Protein AF-A0A816WWX0-F1 (afdb_monomer_lite)

Foldseek 3Di:
DDDDDDPDDDDDFLDPCLVVVVVCCCPPVVDPDDDDDFLPDPDPRSDNVD

InterPro domains:
  IPR036425 MoaB/Mog-like domain superfamily [G3DSA:3.40.980.10] (3-50)
  IPR036425 MoaB/Mog-like domain superfamily [SSF53218] (11-50)

Organism: NCBI:txid392030

pLDDT: mean 90.94, std 6.64, range [61.22, 97.31]

Radius of gyration: 12.54 Å; chains: 1; bounding box: 37×18×30 Å

Secondary structure (DSSP, 8-state):
-------------SSTTHHHHHHHIIIII--S-----S--SSSSS--S--

Sequence (50 aa):
MPLIMMIQQKIIQDQPHVKETLLKLCDEVRPNLILTTGGTRISLYDITPD

Structure (mmCIF, N/CA/C/O backbone):
data_AF-A0A816WWX0-F1
#
_entry.id   AF-A0A816WWX0-F1
#
loop_
_atom_site.group_PDB
_atom_site.id
_atom_site.type_symbol
_atom_site.label_atom_id
_atom_site.label_alt_id
_atom_site.label_comp_id
_atom_site.label_asym_id
_atom_site.label_entity_id
_atom_site.label_seq_id
_atom_site.pdbx_PDB_ins_code
_atom_site.Cartn_x
_atom_site.Cartn_y
_atom_site.Cartn_z
_atom_site.occupancy
_atom_site.B_iso_or_equiv
_atom_site.auth_seq_id
_atom_site.auth_comp_id
_atom_site.auth_asym_id
_atom_site.auth_atom_id
_atom_site.pdbx_PDB_model_num
ATOM 1 N N . MET A 1 1 ? -27.652 13.801 3.320 1.00 61.22 1 MET A N 1
ATOM 2 C CA . MET A 1 1 ? -26.394 13.657 2.555 1.00 61.22 1 MET A CA 1
ATOM 3 C C . MET A 1 1 ? -25.374 13.023 3.485 1.00 61.22 1 MET A C 1
ATOM 5 O O . MET A 1 1 ? -25.281 13.511 4.606 1.00 61.22 1 MET A O 1
ATOM 9 N N . PRO A 1 2 ? -24.687 11.934 3.111 1.00 75.25 2 PRO A N 1
ATOM 10 C CA . PRO A 1 2 ? -23.618 11.406 3.951 1.00 75.25 2 PRO A CA 1
ATOM 11 C C . PRO A 1 2 ? -22.480 12.433 4.030 1.00 75.25 2 PRO A C 1
ATOM 13 O O . PRO A 1 2 ? -22.092 13.011 3.015 1.00 75.25 2 PRO A O 1
ATOM 16 N N . LEU A 1 3 ? -21.985 12.688 5.241 1.00 85.00 3 LEU A N 1
ATOM 17 C CA . LEU A 1 3 ? -20.814 13.528 5.474 1.00 85.00 3 LEU A CA 1
ATOM 18 C C . LEU A 1 3 ? -19.568 12.665 5.242 1.00 85.00 3 LEU A C 1
ATOM 20 O O . LEU A 1 3 ? -19.355 11.696 5.966 1.00 85.00 3 LEU A O 1
ATOM 24 N N . ILE A 1 4 ? -18.760 12.995 4.234 1.00 86.50 4 ILE A N 1
ATOM 25 C CA . ILE A 1 4 ? -17.440 12.382 4.055 1.00 86.50 4 ILE A CA 1
ATOM 26 C C . ILE A 1 4 ? -16.449 13.200 4.878 1.00 86.50 4 ILE A C 1
ATOM 28 O O . ILE A 1 4 ? -16.302 14.402 4.661 1.00 86.50 4 ILE A O 1
ATOM 32 N N . MET A 1 5 ? -15.779 12.548 5.824 1.00 92.81 5 MET A N 1
ATOM 33 C CA . MET A 1 5 ? -14.762 13.156 6.675 1.00 92.81 5 MET A CA 1
ATOM 34 C C . MET A 1 5 ? -13.402 12.555 6.337 1.00 92.81 5 MET A C 1
ATOM 36 O O . MET A 1 5 ? -13.236 11.337 6.343 1.00 92.81 5 MET A O 1
ATOM 40 N N . MET A 1 6 ? -12.421 13.410 6.054 1.00 93.44 6 MET A N 1
ATOM 41 C CA . MET A 1 6 ? -11.035 12.974 5.926 1.00 93.44 6 MET A CA 1
ATOM 42 C C . MET A 1 6 ? -10.467 12.741 7.324 1.00 93.44 6 MET A C 1
ATOM 44 O O . MET A 1 6 ? -10.382 13.673 8.119 1.00 93.44 6 MET A O 1
ATOM 48 N N . ILE A 1 7 ? -10.083 11.500 7.614 1.00 95.38 7 ILE A N 1
ATOM 49 C CA . ILE A 1 7 ? -9.563 11.115 8.933 1.00 95.38 7 ILE A CA 1
ATOM 50 C C . ILE A 1 7 ? -8.034 11.055 8.979 1.00 95.38 7 ILE A C 1
ATOM 52 O O . ILE A 1 7 ? -7.456 11.226 10.046 1.00 95.38 7 ILE A O 1
ATOM 56 N N . GLN A 1 8 ? -7.368 10.852 7.836 1.00 94.56 8 GLN A N 1
ATOM 57 C CA . GLN A 1 8 ? -5.908 10.809 7.756 1.00 94.56 8 GLN A CA 1
ATOM 58 C C . GLN A 1 8 ? -5.400 11.103 6.339 1.00 94.56 8 GLN A C 1
ATOM 60 O O . GLN A 1 8 ? -6.050 10.755 5.355 1.00 94.56 8 GLN A O 1
ATOM 65 N N . GLN A 1 9 ? -4.207 11.698 6.250 1.00 94.44 9 GLN A N 1
ATOM 66 C CA . GLN A 1 9 ? -3.453 11.893 5.012 1.00 94.44 9 GLN A CA 1
ATOM 67 C C . GLN A 1 9 ? -1.985 11.516 5.242 1.00 94.44 9 GLN A C 1
ATOM 69 O O . GLN A 1 9 ? -1.406 11.857 6.274 1.00 94.44 9 GLN A O 1
ATOM 74 N N . LYS A 1 10 ? -1.371 10.819 4.281 1.00 92.50 10 LYS A N 1
ATOM 75 C CA . LYS A 1 10 ? 0.045 10.439 4.328 1.00 92.50 10 LYS A CA 1
ATOM 76 C C . LYS A 1 10 ? 0.656 10.503 2.930 1.00 92.50 10 LYS A C 1
ATOM 78 O O . LYS A 1 10 ? 0.024 10.078 1.970 1.00 92.50 10 LYS A O 1
ATOM 83 N N . ILE A 1 11 ? 1.879 11.018 2.835 1.00 92.38 11 ILE A N 1
ATOM 84 C CA . ILE A 1 11 ? 2.700 10.982 1.619 1.00 92.38 11 ILE A CA 1
ATOM 85 C C . ILE A 1 11 ? 3.819 9.974 1.865 1.00 92.38 11 ILE A C 1
ATOM 87 O O . ILE A 1 11 ? 4.473 10.017 2.909 1.00 92.38 11 ILE A O 1
ATOM 91 N N . ILE A 1 12 ? 4.018 9.059 0.924 1.00 89.94 12 ILE A N 1
ATOM 92 C CA . ILE A 1 12 ? 5.066 8.038 0.966 1.00 89.94 12 ILE A CA 1
ATOM 93 C C . ILE A 1 12 ? 5.804 8.018 -0.370 1.00 89.94 12 ILE A C 1
ATOM 95 O O . ILE A 1 12 ? 5.262 8.451 -1.382 1.00 89.94 12 ILE A O 1
ATOM 99 N N . GLN A 1 13 ? 7.048 7.547 -0.359 1.00 87.19 13 GLN A N 1
ATOM 100 C CA . GLN A 1 13 ? 7.779 7.244 -1.588 1.00 87.19 13 GLN A CA 1
ATOM 101 C C . GLN A 1 13 ? 7.380 5.855 -2.087 1.00 87.19 13 GLN A C 1
ATOM 103 O O . GLN A 1 13 ? 7.074 4.985 -1.267 1.00 87.19 13 GLN A O 1
ATOM 108 N N . ASP A 1 14 ? 7.447 5.646 -3.400 1.00 80.00 14 ASP A N 1
ATOM 109 C CA . ASP A 1 14 ? 7.272 4.328 -4.004 1.00 80.00 14 ASP A CA 1
ATOM 110 C C . ASP A 1 14 ? 8.425 3.408 -3.578 1.00 80.00 14 ASP A C 1
ATOM 112 O O . ASP A 1 14 ? 9.547 3.458 -4.084 1.00 80.00 14 ASP A O 1
ATOM 116 N N . GLN A 1 15 ? 8.149 2.629 -2.537 1.00 80.50 15 GLN A N 1
ATOM 117 C CA . GLN A 1 15 ? 9.066 1.719 -1.862 1.00 80.50 15 GLN A CA 1
ATOM 118 C C . GLN A 1 15 ? 8.305 0.437 -1.501 1.00 80.50 15 GLN A C 1
ATOM 120 O O . GLN A 1 15 ? 7.107 0.514 -1.225 1.00 80.50 15 GLN A O 1
ATOM 125 N N . PRO A 1 16 ? 8.967 -0.725 -1.369 1.00 76.19 16 PRO A N 1
ATOM 126 C CA . PRO A 1 16 ? 8.303 -2.004 -1.067 1.00 76.19 16 PRO A CA 1
ATOM 127 C C . PRO A 1 16 ? 7.381 -2.011 0.174 1.00 76.19 16 PRO A C 1
ATOM 129 O O . PRO A 1 16 ? 6.556 -2.902 0.344 1.00 76.19 16 PRO A O 1
ATOM 132 N N . HIS A 1 17 ? 7.485 -0.999 1.038 1.00 81.94 17 HIS A N 1
ATOM 133 C CA . HIS A 1 17 ? 6.697 -0.831 2.259 1.00 81.94 17 HIS A CA 1
ATOM 134 C C . HIS A 1 17 ? 5.341 -0.111 2.047 1.00 81.94 17 HIS A C 1
ATOM 136 O O . HIS A 1 17 ? 4.653 0.192 3.030 1.00 81.94 17 HIS A O 1
ATOM 142 N N . VAL A 1 18 ? 4.923 0.176 0.802 1.00 90.19 18 VAL A N 1
ATOM 143 C CA . VAL A 1 18 ? 3.577 0.718 0.491 1.00 90.19 18 VAL A CA 1
ATOM 144 C C . VAL A 1 18 ? 2.493 -0.184 1.089 1.00 90.19 18 VAL A C 1
ATOM 146 O O . VAL A 1 18 ? 1.627 0.297 1.825 1.00 90.19 18 VAL A O 1
ATOM 149 N N . LYS A 1 19 ? 2.611 -1.502 0.885 1.00 91.81 19 LYS A N 1
ATOM 150 C CA . LYS A 1 19 ? 1.700 -2.509 1.444 1.00 91.81 19 LYS A CA 1
ATOM 151 C C . LYS A 1 19 ? 1.588 -2.425 2.965 1.00 91.81 19 LYS A C 1
ATOM 153 O O . LYS A 1 19 ? 0.486 -2.388 3.499 1.00 91.81 19 LYS A O 1
ATOM 158 N N . GLU A 1 20 ? 2.711 -2.353 3.675 1.00 93.06 20 GLU A N 1
ATOM 159 C CA . GLU A 1 20 ? 2.712 -2.250 5.140 1.00 93.06 20 GLU A CA 1
ATOM 160 C C . GLU A 1 20 ? 2.064 -0.954 5.629 1.00 93.06 20 GLU A C 1
ATOM 162 O O . GLU A 1 20 ? 1.382 -0.944 6.652 1.00 93.06 20 GLU A O 1
ATOM 167 N N . THR A 1 21 ? 2.252 0.145 4.895 1.00 91.88 21 THR A N 1
ATOM 168 C CA . THR A 1 21 ? 1.602 1.417 5.222 1.00 91.88 21 THR A CA 1
ATOM 169 C C . THR A 1 21 ? 0.088 1.325 5.054 1.00 91.88 21 THR A C 1
ATOM 171 O O . THR A 1 21 ? -0.638 1.793 5.931 1.00 91.88 21 THR A O 1
ATOM 174 N N . LEU A 1 22 ? -0.389 0.713 3.967 1.00 93.88 22 LEU A N 1
ATOM 175 C CA . LEU A 1 22 ? -1.818 0.495 3.736 1.00 93.88 22 LEU A CA 1
ATOM 176 C C . LEU A 1 22 ? -2.424 -0.438 4.791 1.00 93.88 22 LEU A C 1
ATOM 178 O O . LEU A 1 22 ? -3.486 -0.130 5.323 1.00 93.88 22 LEU A O 1
ATOM 182 N N . LEU A 1 23 ? -1.729 -1.520 5.153 1.00 94.88 23 LEU A N 1
ATOM 183 C CA . LEU A 1 23 ? -2.169 -2.441 6.205 1.00 94.88 23 LEU A CA 1
ATOM 184 C C . LEU 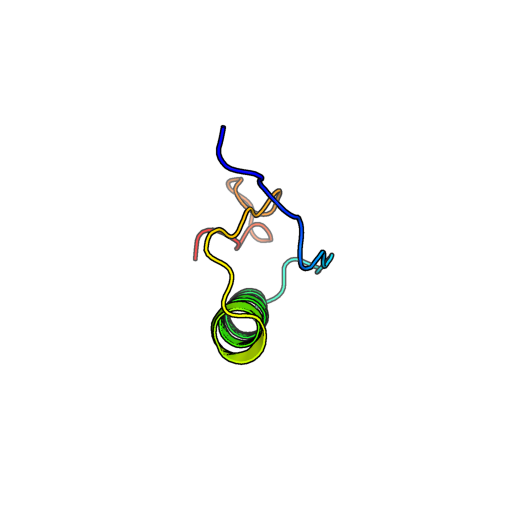A 1 23 ? -2.301 -1.736 7.560 1.00 94.88 23 LEU A C 1
ATOM 186 O O . LEU A 1 23 ? -3.360 -1.804 8.175 1.00 94.88 23 LEU A O 1
ATOM 190 N N . LYS A 1 24 ? -1.288 -0.967 7.980 1.00 94.75 24 LYS A N 1
ATOM 191 C CA . LYS A 1 24 ? -1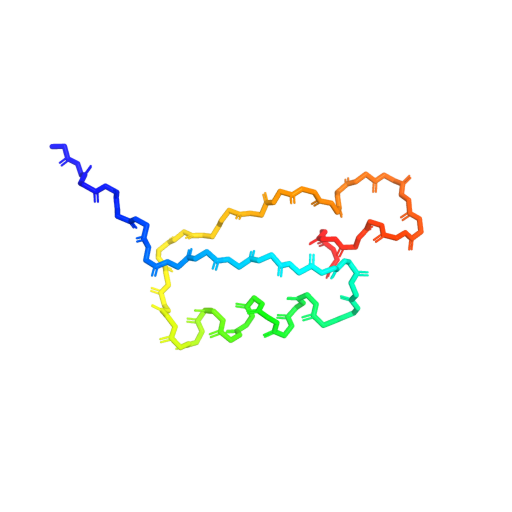.357 -0.183 9.226 1.00 94.75 24 LYS A CA 1
ATOM 192 C C . LYS A 1 24 ? -2.512 0.817 9.220 1.00 94.75 24 LYS A C 1
ATOM 194 O O . LYS A 1 24 ? -3.209 0.948 10.218 1.00 94.75 24 LYS A O 1
ATOM 199 N N . LEU A 1 25 ? -2.752 1.495 8.093 1.00 94.75 25 LEU A N 1
ATOM 200 C CA . LEU A 1 25 ? -3.904 2.391 7.945 1.00 94.75 25 LEU A CA 1
ATOM 201 C C . LEU A 1 25 ? -5.229 1.637 8.121 1.00 94.75 25 LEU A C 1
ATOM 203 O O . LEU A 1 25 ? -6.101 2.101 8.855 1.00 94.75 25 LEU A O 1
ATOM 207 N N . CYS A 1 26 ? -5.377 0.475 7.484 1.00 95.56 26 CYS A N 1
ATOM 208 C CA . CYS A 1 26 ? -6.562 -0.367 7.632 1.00 95.56 26 CYS A CA 1
ATOM 209 C C . CYS A 1 26 ? -6.765 -0.836 9.078 1.00 95.56 26 CYS A C 1
ATOM 211 O O . CYS A 1 26 ? -7.885 -0.760 9.582 1.00 95.56 26 CYS A O 1
ATOM 213 N N . ASP A 1 27 ? -5.703 -1.273 9.751 1.00 97.31 27 ASP A N 1
ATOM 214 C CA . ASP A 1 27 ? -5.791 -1.878 11.081 1.00 97.31 27 ASP A CA 1
ATOM 215 C C . ASP A 1 27 ? -6.016 -0.842 12.192 1.00 97.31 27 ASP A C 1
ATOM 217 O O . ASP A 1 27 ? -6.876 -1.037 13.063 1.00 97.31 27 ASP A O 1
ATOM 221 N N . GLU A 1 28 ? -5.259 0.258 12.154 1.00 96.56 28 GLU A N 1
ATOM 222 C CA . GLU A 1 28 ? -5.221 1.269 13.217 1.00 96.56 28 GLU A CA 1
ATOM 223 C C . GLU A 1 28 ? -6.310 2.331 13.041 1.00 96.56 28 GLU A C 1
ATOM 225 O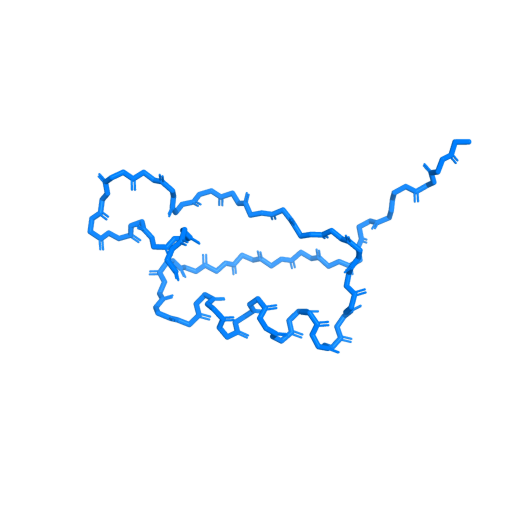 O . GLU A 1 28 ? -6.974 2.708 14.007 1.00 96.56 28 GLU A O 1
ATOM 230 N N . VAL A 1 29 ? -6.511 2.808 11.808 1.00 95.50 29 VAL A N 1
ATOM 231 C CA . VAL A 1 29 ? -7.418 3.930 11.507 1.00 95.50 29 VAL A CA 1
ATOM 232 C C . VAL A 1 29 ? -8.800 3.433 11.085 1.00 95.50 29 VAL A C 1
ATOM 234 O O . VAL A 1 29 ? -9.798 4.111 11.325 1.00 95.50 29 VAL A O 1
ATOM 237 N N . ARG A 1 30 ? -8.869 2.239 10.477 1.00 95.19 30 ARG A N 1
ATOM 238 C CA . ARG A 1 30 ? -10.105 1.588 10.004 1.00 95.19 30 ARG A CA 1
ATOM 239 C C . ARG A 1 30 ? -10.976 2.497 9.118 1.00 95.19 30 ARG A C 1
ATOM 241 O O . ARG A 1 30 ? -12.168 2.663 9.390 1.00 95.19 30 ARG A O 1
ATOM 248 N N . PRO A 1 31 ? -10.407 3.104 8.057 1.00 95.44 31 PRO A N 1
ATOM 249 C CA . PRO A 1 31 ? -11.160 3.957 7.150 1.00 95.44 31 PRO A CA 1
ATOM 250 C C . PRO A 1 31 ? -12.214 3.155 6.381 1.00 95.44 31 PRO A C 1
ATOM 252 O O . PRO A 1 31 ? -12.017 1.990 6.045 1.00 95.44 31 PRO A O 1
ATOM 255 N N . ASN A 1 32 ? -13.310 3.816 6.009 1.00 96.12 32 ASN A N 1
ATOM 256 C CA . ASN A 1 32 ? -14.286 3.234 5.083 1.00 96.12 32 ASN A CA 1
ATOM 257 C C . ASN A 1 32 ? -13.822 3.284 3.616 1.00 96.12 32 ASN A C 1
ATOM 259 O O . ASN A 1 32 ? -14.368 2.570 2.781 1.00 96.12 32 ASN A O 1
ATOM 263 N N . LEU A 1 33 ? -12.851 4.148 3.295 1.00 95.19 33 LEU A N 1
ATOM 264 C CA . LEU A 1 33 ? -12.316 4.359 1.951 1.00 95.19 33 LEU A CA 1
ATOM 265 C C . LEU A 1 33 ? -10.857 4.820 2.039 1.00 95.19 33 LEU A C 1
ATOM 267 O O . LEU A 1 33 ? -10.537 5.712 2.824 1.00 95.19 33 LEU A O 1
ATOM 271 N N . ILE A 1 34 ? -9.998 4.258 1.190 1.00 95.69 34 ILE A N 1
ATOM 272 C CA . ILE A 1 34 ? -8.631 4.734 0.961 1.00 95.69 34 ILE A CA 1
ATOM 273 C C . ILE A 1 34 ? -8.529 5.180 -0.496 1.00 95.69 34 ILE A C 1
ATOM 275 O O . ILE A 1 34 ? -8.979 4.473 -1.395 1.00 95.69 34 ILE A O 1
ATOM 279 N N . LEU A 1 35 ? -7.930 6.349 -0.723 1.00 95.81 35 LEU A N 1
ATOM 280 C CA . LEU A 1 35 ? -7.603 6.861 -2.051 1.00 95.81 35 LEU A CA 1
ATOM 281 C C . LEU A 1 35 ? -6.086 6.993 -2.158 1.00 95.81 35 LEU A C 1
ATOM 283 O O . LEU A 1 35 ? -5.474 7.732 -1.386 1.00 95.81 35 LEU A O 1
ATOM 287 N N . THR A 1 36 ? -5.488 6.285 -3.110 1.00 95.19 36 THR A N 1
ATOM 288 C CA . THR A 1 36 ? -4.080 6.454 -3.480 1.00 95.19 36 THR A CA 1
ATOM 289 C C . THR A 1 36 ? -3.981 7.290 -4.755 1.00 95.19 36 THR A C 1
ATOM 291 O O . THR A 1 36 ? -4.909 7.347 -5.563 1.00 95.19 36 THR A O 1
ATOM 294 N N . THR A 1 37 ? -2.862 7.988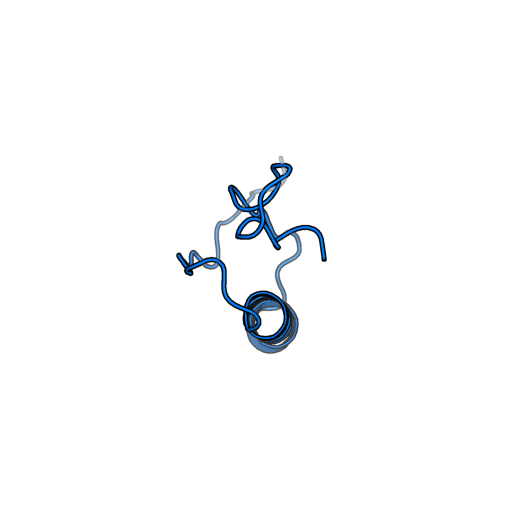 -4.928 1.00 95.31 37 THR A N 1
ATOM 295 C CA . THR A 1 37 ? -2.569 8.760 -6.140 1.00 95.31 37 THR A CA 1
ATOM 296 C C . THR A 1 37 ? -1.074 8.701 -6.431 1.00 95.31 37 THR A C 1
ATOM 298 O O . THR A 1 37 ? -0.270 8.943 -5.535 1.00 95.31 37 THR A O 1
ATOM 301 N N . GLY A 1 38 ? -0.712 8.423 -7.686 1.00 93.75 38 GLY A N 1
ATOM 302 C CA . GLY A 1 38 ? 0.668 8.129 -8.097 1.00 93.75 38 GLY A CA 1
ATOM 303 C C . GLY A 1 38 ? 0.996 6.634 -8.039 1.00 93.75 38 GLY A C 1
ATOM 304 O O . GLY A 1 38 ? 0.172 5.845 -7.586 1.00 93.75 38 GLY A O 1
ATOM 305 N N . GLY A 1 39 ? 2.163 6.245 -8.558 1.00 93.44 39 GLY A N 1
ATOM 306 C CA . GLY A 1 39 ? 2.665 4.875 -8.449 1.00 93.44 39 GLY A CA 1
ATOM 307 C C . GLY A 1 39 ? 1.997 3.842 -9.369 1.00 93.44 39 GLY A C 1
ATOM 308 O O . GLY A 1 39 ? 2.171 2.653 -9.138 1.00 93.44 39 GLY A O 1
ATOM 309 N N . THR A 1 40 ? 1.188 4.250 -10.360 1.00 95.00 40 THR A N 1
ATOM 310 C CA . THR A 1 40 ? 0.326 3.354 -11.172 1.00 95.00 40 THR A CA 1
ATOM 311 C C . THR A 1 40 ? 0.662 3.301 -12.665 1.00 95.00 40 THR A C 1
ATOM 313 O O . THR A 1 40 ? -0.090 2.713 -13.446 1.00 95.00 40 THR A O 1
ATOM 316 N N . ARG A 1 41 ? 1.752 3.937 -13.111 1.00 94.06 41 ARG A N 1
ATOM 317 C CA . ARG A 1 41 ? 2.176 3.852 -14.521 1.00 94.06 41 ARG A CA 1
ATOM 318 C C . ARG A 1 41 ? 3.004 2.590 -14.761 1.00 94.06 41 ARG A C 1
ATOM 320 O O . ARG A 1 41 ? 3.370 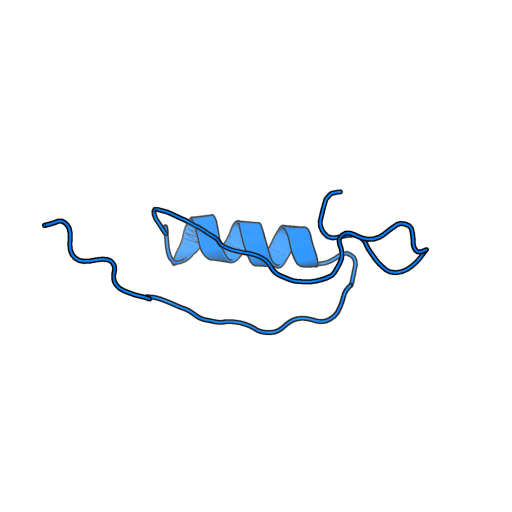1.875 -13.842 1.00 94.06 41 ARG A O 1
ATOM 327 N N . ILE A 1 42 ? 3.329 2.329 -16.025 1.00 92.62 42 ILE A N 1
ATOM 328 C CA . ILE A 1 42 ? 4.285 1.280 -16.388 1.00 92.62 42 ILE A CA 1
ATOM 329 C C . ILE A 1 42 ? 5.699 1.851 -16.208 1.00 92.62 42 ILE A C 1
ATOM 331 O O . ILE A 1 42 ? 6.237 2.493 -17.112 1.00 92.62 42 ILE A O 1
ATOM 335 N N . SER A 1 43 ? 6.276 1.652 -15.025 1.00 91.00 43 SER A N 1
ATOM 336 C CA . SER A 1 43 ? 7.629 2.075 -14.642 1.00 91.00 43 SER A CA 1
ATOM 337 C C . SER A 1 43 ? 8.223 1.071 -13.662 1.00 91.00 43 SER A C 1
ATOM 339 O O . SER A 1 43 ? 7.494 0.443 -12.907 1.00 91.00 43 SER A O 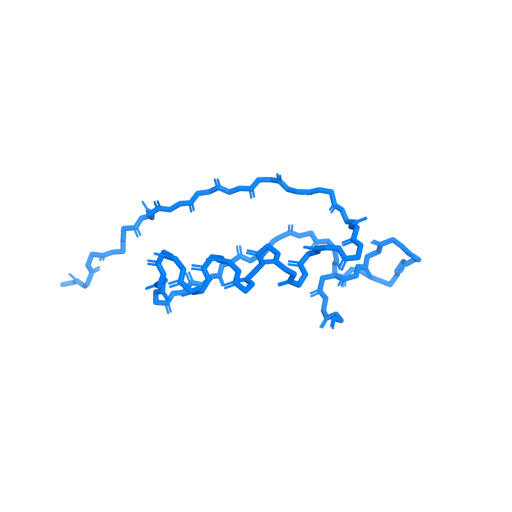1
ATOM 341 N N . LEU A 1 44 ? 9.554 0.973 -13.611 1.00 87.50 44 LEU A N 1
ATOM 342 C CA . LEU A 1 44 ? 10.257 0.151 -12.614 1.00 87.50 44 LEU A CA 1
ATOM 343 C C . LEU A 1 44 ? 10.044 0.633 -11.169 1.00 87.50 44 LEU A C 1
ATOM 345 O O . LEU A 1 44 ? 10.344 -0.100 -10.233 1.00 87.50 44 LEU A O 1
ATOM 349 N N . TYR A 1 45 ? 9.581 1.872 -11.001 1.00 87.94 45 TYR A N 1
ATOM 350 C CA . TYR A 1 45 ? 9.366 2.498 -9.700 1.00 87.94 45 TYR A CA 1
ATOM 351 C C . TYR A 1 45 ? 7.884 2.609 -9.329 1.00 87.94 45 TYR A C 1
ATOM 353 O O . TYR A 1 45 ? 7.582 2.820 -8.165 1.00 87.94 45 TYR A O 1
ATOM 361 N N . ASP A 1 46 ? 6.964 2.479 -10.288 1.00 90.62 46 ASP A N 1
ATOM 362 C CA . ASP A 1 46 ? 5.525 2.561 -10.030 1.00 90.62 46 ASP A CA 1
ATOM 363 C C . ASP A 1 46 ? 5.037 1.188 -9.540 1.00 90.62 46 ASP A C 1
ATOM 365 O O . ASP A 1 46 ? 4.918 0.254 -10.327 1.00 90.62 46 ASP A O 1
ATOM 369 N N . ILE A 1 47 ? 4.798 1.068 -8.231 1.00 92.25 47 ILE A N 1
ATOM 370 C CA . ILE A 1 47 ? 4.486 -0.209 -7.558 1.00 92.25 47 ILE A CA 1
ATOM 371 C C . ILE A 1 47 ? 3.163 -0.183 -6.776 1.00 92.25 47 ILE A C 1
ATOM 373 O O . ILE A 1 47 ? 2.902 -1.070 -5.978 1.00 92.25 47 ILE A O 1
ATOM 377 N N . THR A 1 48 ? 2.343 0.862 -6.918 1.00 93.62 48 THR A N 1
ATOM 378 C CA . THR A 1 48 ? 1.098 1.005 -6.134 1.00 93.62 48 THR A CA 1
ATOM 379 C C . THR A 1 48 ? 0.051 -0.086 -6.423 1.00 93.62 48 THR A C 1
ATOM 381 O O . THR A 1 48 ? -0.671 -0.438 -5.488 1.00 93.62 48 THR A O 1
ATOM 384 N N . PRO A 1 49 ? -0.104 -0.605 -7.661 1.00 92.38 49 PRO A N 1
ATOM 385 C CA . PRO A 1 49 ? -1.032 -1.707 -7.928 1.00 92.38 49 PRO A CA 1
ATOM 386 C C . PRO A 1 49 ? -0.631 -3.064 -7.330 1.00 92.38 49 PRO A C 1
ATOM 388 O O . PRO A 1 49 ? -1.530 -3.862 -7.062 1.00 92.38 49 PRO A O 1
ATOM 391 N N . ASP A 1 50 ? 0.672 -3.330 -7.180 1.00 89.56 50 ASP A N 1
ATOM 392 C CA . ASP A 1 50 ? 1.241 -4.600 -6.692 1.00 89.56 50 ASP A CA 1
ATOM 393 C C . ASP A 1 50 ? 1.199 -4.724 -5.152 1.00 89.56 50 ASP A C 1
ATOM 395 O O . ASP A 1 50 ? 0.890 -5.834 -4.649 1.00 89.56 50 ASP A O 1
#